Protein AF-A7RJ03-F1 (afdb_monomer)

Foldseek 3Di:
DVVVVPDDDDDDADAPVSDDQQQADAQLRHDDDPPDPDDDPVRSPVRGDQQNGKDALVRVVFCWDDDPPYIRRNIGRDDDQDDDPVSNVVSVVSCVVRCSPDPNDNDDDDDDDDADPVVRRD

Structure (mmCIF, N/CA/C/O backbone):
data_AF-A7RJ03-F1
#
_entry.id   AF-A7RJ03-F1
#
loop_
_atom_site.group_PDB
_atom_site.id
_atom_site.type_symbol
_atom_site.label_atom_id
_atom_site.label_alt_id
_atom_site.label_comp_id
_atom_site.label_asym_id
_atom_site.label_entity_id
_atom_site.label_seq_id
_atom_site.pdbx_PDB_ins_code
_atom_site.Cartn_x
_atom_site.Cartn_y
_atom_site.Cartn_z
_atom_site.occupancy
_atom_site.B_iso_or_equiv
_atom_site.auth_seq_id
_atom_site.auth_comp_id
_atom_site.auth_asym_id
_atom_site.auth_atom_id
_atom_site.pdbx_PDB_model_num
ATOM 1 N N . PRO A 1 1 ? 7.811 -2.565 -37.457 1.00 51.41 1 PRO A N 1
ATOM 2 C CA . PRO A 1 1 ? 6.326 -2.537 -37.480 1.00 51.41 1 PRO A CA 1
ATOM 3 C C . PRO A 1 1 ? 5.775 -1.326 -36.702 1.00 51.41 1 PRO A C 1
ATOM 5 O O . PRO A 1 1 ? 6.092 -1.156 -35.529 1.00 51.41 1 PRO A O 1
ATOM 8 N N . LEU A 1 2 ? 4.992 -0.469 -37.367 1.00 53.88 2 LEU A N 1
ATOM 9 C CA . LEU A 1 2 ? 4.486 0.809 -36.830 1.00 53.88 2 LEU A CA 1
ATOM 10 C C . LEU A 1 2 ? 3.530 0.653 -35.625 1.00 53.88 2 LEU A C 1
ATOM 12 O O . LEU A 1 2 ? 3.394 1.589 -34.848 1.00 53.88 2 LEU A O 1
ATOM 16 N N . LEU A 1 3 ? 2.954 -0.540 -35.421 1.00 55.88 3 LEU A N 1
ATOM 17 C CA . LEU A 1 3 ? 2.060 -0.875 -34.298 1.00 55.88 3 LEU A CA 1
ATOM 18 C C . LEU A 1 3 ? 2.737 -0.894 -32.914 1.00 55.88 3 LEU A C 1
ATOM 20 O O . LEU A 1 3 ? 2.082 -0.637 -31.912 1.00 55.88 3 LEU A O 1
ATOM 24 N N . SER A 1 4 ? 4.047 -1.157 -32.837 1.00 55.19 4 SER A N 1
ATOM 25 C CA . SER A 1 4 ? 4.769 -1.245 -31.553 1.00 55.19 4 SER A CA 1
ATOM 26 C C . SER A 1 4 ? 5.070 0.118 -30.913 1.00 55.19 4 SER A C 1
ATOM 28 O O . SER A 1 4 ? 5.469 0.158 -29.754 1.00 55.19 4 SER A O 1
ATOM 30 N N . ARG A 1 5 ? 4.944 1.227 -31.656 1.00 58.00 5 ARG A N 1
ATOM 31 C CA . ARG A 1 5 ? 5.244 2.585 -31.156 1.00 58.00 5 ARG A CA 1
ATOM 32 C C . ARG A 1 5 ? 3.995 3.353 -30.711 1.00 58.00 5 ARG A C 1
ATOM 34 O O . ARG A 1 5 ? 4.138 4.395 -30.085 1.00 58.00 5 ARG A O 1
ATOM 41 N N . THR A 1 6 ? 2.803 2.861 -31.049 1.00 67.25 6 THR A N 1
ATOM 42 C CA . THR A 1 6 ? 1.516 3.533 -30.800 1.00 67.25 6 THR A CA 1
ATOM 43 C C . THR A 1 6 ? 0.662 2.853 -29.738 1.00 67.25 6 THR A C 1
ATOM 45 O O . THR A 1 6 ? -0.170 3.524 -29.133 1.00 67.25 6 THR A O 1
ATOM 48 N N . LEU A 1 7 ? 0.857 1.556 -29.481 1.00 66.62 7 LEU A N 1
ATOM 49 C CA . LEU A 1 7 ? 0.139 0.857 -28.419 1.00 66.62 7 LEU A CA 1
ATOM 50 C C . LEU A 1 7 ? 0.942 0.914 -27.112 1.00 66.62 7 LEU A C 1
ATOM 52 O O . LEU A 1 7 ? 2.111 0.516 -27.107 1.00 66.62 7 LEU A O 1
ATOM 56 N N . PRO A 1 8 ? 0.350 1.382 -25.997 1.00 68.50 8 PRO A N 1
ATOM 57 C CA . PRO A 1 8 ? 0.952 1.164 -24.690 1.00 68.50 8 PRO A CA 1
ATOM 58 C C . PRO A 1 8 ? 1.169 -0.343 -24.492 1.00 68.50 8 PRO A C 1
ATOM 60 O O . PRO A 1 8 ? 0.322 -1.140 -24.890 1.00 68.50 8 PRO A O 1
ATOM 63 N N . GLY A 1 9 ? 2.313 -0.732 -23.917 1.00 74.06 9 GLY A N 1
ATOM 64 C CA . GLY A 1 9 ? 2.646 -2.143 -23.697 1.00 74.06 9 GLY A CA 1
ATOM 65 C C . GLY A 1 9 ? 1.503 -2.902 -23.014 1.00 74.06 9 GLY A C 1
ATOM 66 O O . GLY A 1 9 ? 0.879 -2.373 -22.093 1.00 74.06 9 GLY A O 1
ATOM 67 N N . CYS A 1 10 ? 1.214 -4.113 -23.494 1.00 83.06 10 CYS A N 1
ATOM 68 C CA . CYS A 1 10 ? 0.150 -4.953 -22.953 1.00 83.06 10 CYS A CA 1
ATOM 69 C C . CYS A 1 10 ? 0.506 -5.427 -21.541 1.00 83.06 10 CYS A C 1
ATOM 71 O O . CYS A 1 10 ? 1.636 -5.852 -21.295 1.00 83.06 10 CYS A O 1
ATOM 73 N N . LEU A 1 11 ? -0.468 -5.371 -20.635 1.00 87.81 11 LEU A N 1
ATOM 74 C CA . LEU A 1 11 ? -0.370 -5.984 -19.317 1.00 87.81 11 LEU A CA 1
ATOM 75 C C . LEU A 1 11 ? -1.036 -7.362 -19.386 1.00 87.81 11 LEU A C 1
ATOM 77 O O . LEU A 1 11 ? -2.149 -7.444 -19.908 1.00 87.81 11 LEU A O 1
ATOM 81 N N . PRO A 1 12 ? -0.361 -8.433 -18.940 1.00 88.62 12 PRO A N 1
ATOM 82 C CA . PRO A 1 12 ? -0.991 -9.739 -18.832 1.00 88.62 12 PRO A CA 1
ATOM 83 C C . PRO A 1 12 ? -2.001 -9.747 -17.680 1.00 88.62 12 PRO A C 1
ATOM 85 O O . PRO A 1 12 ? -1.925 -8.911 -16.776 1.00 88.62 12 PRO A O 1
ATOM 88 N N . ASP A 1 13 ? -2.890 -10.738 -17.687 1.00 90.31 13 ASP A N 1
ATOM 89 C CA . ASP A 1 13 ? -3.721 -11.036 -16.524 1.00 90.31 13 ASP A CA 1
ATOM 90 C C . ASP A 1 13 ? -2.844 -11.367 -15.308 1.00 90.31 13 ASP A C 1
ATOM 92 O O . ASP A 1 13 ? -1.704 -11.846 -15.424 1.00 90.31 13 ASP A O 1
ATOM 96 N N . TYR A 1 14 ? -3.375 -11.094 -14.118 1.00 92.94 14 TYR A N 1
ATOM 97 C CA . TYR A 1 14 ? -2.668 -11.395 -12.884 1.00 92.94 14 TYR A CA 1
ATOM 98 C C . TYR A 1 14 ? -2.484 -12.905 -12.713 1.00 92.94 14 TYR A C 1
ATOM 100 O O . TYR A 1 14 ? -3.402 -13.701 -12.899 1.00 92.94 14 TYR A O 1
ATOM 108 N N . SER A 1 15 ? -1.287 -13.285 -12.281 1.00 93.06 15 SER A N 1
ATOM 109 C CA . SER A 1 15 ? -0.986 -14.606 -11.750 1.00 93.06 15 SER A CA 1
ATOM 110 C C . SER A 1 15 ? 0.031 -14.453 -10.626 1.00 93.06 15 SER A C 1
ATOM 112 O O . SER A 1 15 ? 0.853 -13.536 -10.655 1.00 93.06 15 SER A O 1
ATOM 114 N N . ILE A 1 16 ? 0.053 -15.389 -9.679 1.00 92.81 16 ILE A N 1
ATOM 115 C CA . ILE A 1 16 ? 1.044 -15.393 -8.587 1.00 92.81 16 ILE A CA 1
ATOM 116 C C . ILE A 1 16 ? 2.484 -15.393 -9.135 1.00 92.81 16 ILE A C 1
ATOM 118 O O . ILE A 1 16 ? 3.385 -14.818 -8.529 1.00 92.81 16 ILE A O 1
ATOM 122 N N . SER A 1 17 ? 2.709 -15.996 -10.307 1.00 92.25 17 SER A N 1
ATOM 123 C CA . SER A 1 17 ? 4.010 -15.999 -10.985 1.00 92.25 17 SER A CA 1
ATOM 124 C C . SER A 1 17 ? 4.379 -14.685 -11.682 1.00 92.25 17 SER A C 1
ATOM 126 O O . SER A 1 17 ? 5.565 -14.440 -11.888 1.00 92.25 17 SER A O 1
ATOM 128 N N . SER A 1 18 ? 3.398 -13.865 -12.076 1.00 91.75 18 SER A N 1
ATOM 129 C CA . SER A 1 18 ? 3.606 -12.585 -12.780 1.00 91.75 18 SER A CA 1
ATOM 130 C C . SER A 1 18 ? 3.442 -11.357 -11.87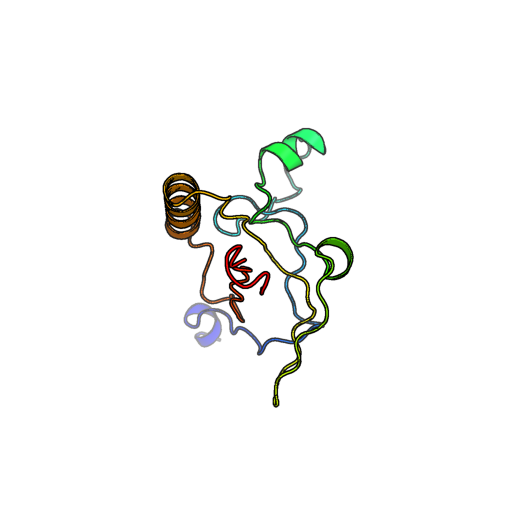9 1.00 91.75 18 SER A C 1
ATOM 132 O O . SER A 1 18 ? 3.570 -10.229 -12.351 1.00 91.75 18 SER A O 1
ATOM 134 N N . GLU A 1 19 ? 3.171 -11.569 -10.592 1.00 94.50 19 GLU A N 1
ATOM 135 C CA . GLU A 1 19 ? 3.046 -10.539 -9.567 1.00 94.50 19 GLU A CA 1
ATOM 136 C C . GLU A 1 19 ? 4.332 -9.709 -9.414 1.00 94.50 19 GLU A C 1
ATOM 138 O O . GLU A 1 19 ? 5.439 -10.247 -9.326 1.00 94.50 19 GLU A O 1
ATOM 143 N N . ASP A 1 20 ? 4.190 -8.382 -9.339 1.00 94.81 20 ASP A N 1
ATOM 144 C CA . ASP A 1 20 ? 5.313 -7.494 -9.045 1.00 94.81 20 ASP A CA 1
ATOM 145 C C . ASP A 1 20 ? 5.716 -7.620 -7.571 1.00 94.81 20 ASP A C 1
ATOM 147 O O . ASP A 1 20 ? 4.953 -7.280 -6.667 1.00 94.81 20 ASP A O 1
ATOM 151 N N . ARG A 1 21 ? 6.945 -8.090 -7.340 1.00 95.75 21 ARG A N 1
ATOM 152 C CA . ARG A 1 21 ? 7.541 -8.266 -6.008 1.00 95.75 21 ARG A CA 1
ATOM 153 C C . ARG A 1 21 ? 8.716 -7.327 -5.757 1.00 95.75 21 ARG A C 1
ATOM 155 O O . ARG A 1 21 ? 9.629 -7.657 -4.996 1.00 95.75 21 ARG A O 1
ATOM 162 N N . SER A 1 22 ? 8.721 -6.170 -6.418 1.00 92.94 22 SER A N 1
ATOM 163 C CA . SER A 1 22 ? 9.782 -5.172 -6.289 1.00 92.94 22 SER A CA 1
ATOM 164 C C . SER A 1 22 ? 9.989 -4.780 -4.817 1.00 92.94 22 SER A C 1
ATOM 166 O O . SER A 1 22 ? 9.071 -4.271 -4.167 1.00 92.94 22 SER A O 1
ATOM 168 N N . PRO A 1 23 ? 11.195 -4.996 -4.257 1.00 91.38 23 PRO A N 1
ATOM 169 C CA . PRO A 1 23 ? 11.433 -4.779 -2.831 1.00 91.38 23 PRO A CA 1
ATOM 170 C C . PRO A 1 23 ? 11.467 -3.291 -2.465 1.00 91.38 23 PRO A C 1
ATOM 172 O O . PRO A 1 23 ? 11.146 -2.929 -1.335 1.00 91.38 23 PRO A O 1
ATOM 175 N N . TYR A 1 24 ? 11.860 -2.435 -3.411 1.00 90.44 24 TYR A N 1
ATOM 176 C CA . TYR A 1 24 ? 12.009 -0.998 -3.215 1.00 90.44 24 TYR A CA 1
ATOM 177 C C . TYR A 1 24 ? 11.592 -0.240 -4.472 1.00 90.44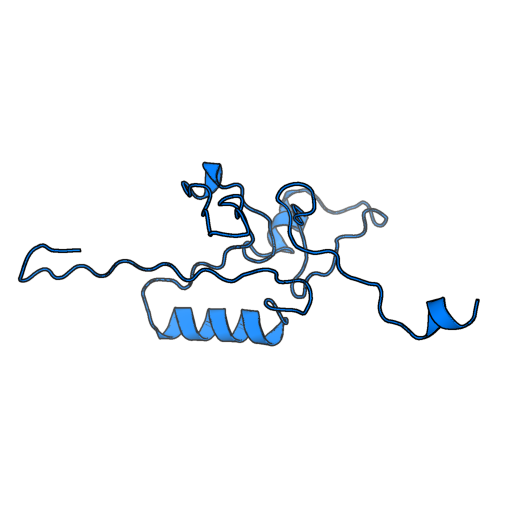 24 TYR A C 1
ATOM 179 O O . TYR A 1 24 ? 12.190 -0.420 -5.533 1.00 90.44 24 TYR A O 1
ATOM 187 N N . SER A 1 25 ? 10.607 0.640 -4.322 1.00 93.94 25 SER A N 1
ATOM 188 C CA . SER A 1 25 ? 10.253 1.664 -5.304 1.00 93.94 25 SER A CA 1
ATOM 189 C C . SER A 1 25 ? 10.089 3.008 -4.602 1.00 93.94 25 SER A C 1
ATOM 191 O O . SER A 1 25 ? 9.688 3.075 -3.437 1.00 93.94 25 SER A O 1
ATOM 193 N N . LEU A 1 26 ? 10.435 4.096 -5.283 1.00 94.44 26 LEU A N 1
ATOM 194 C CA . LEU A 1 26 ? 10.088 5.436 -4.811 1.00 94.44 26 LEU A CA 1
ATOM 195 C C . LEU A 1 26 ? 8.579 5.675 -5.019 1.00 94.44 26 LEU A C 1
ATOM 197 O O . LEU A 1 26 ? 7.954 4.962 -5.817 1.00 94.44 26 LEU A O 1
ATOM 201 N N . PRO A 1 27 ? 7.989 6.681 -4.345 1.00 96.19 27 PRO A N 1
ATOM 202 C CA . PRO A 1 27 ? 6.598 7.053 -4.564 1.00 96.19 27 PRO A CA 1
ATOM 203 C C . PRO A 1 27 ? 6.261 7.237 -6.048 1.00 96.19 27 PRO A C 1
ATOM 205 O O . PRO A 1 27 ? 7.013 7.862 -6.794 1.00 96.19 27 PRO A O 1
ATOM 208 N N . GLY A 1 28 ? 5.138 6.657 -6.475 1.00 96.12 28 GLY A N 1
ATOM 209 C CA . GLY A 1 28 ? 4.729 6.616 -7.883 1.00 96.12 28 GLY A CA 1
ATOM 210 C C . GLY A 1 28 ? 5.315 5.467 -8.700 1.00 96.12 28 GLY A C 1
ATOM 211 O O . GLY A 1 28 ? 5.433 5.594 -9.916 1.00 96.12 28 GLY A O 1
ATOM 212 N N . TRP A 1 29 ? 5.686 4.357 -8.051 1.00 95.56 29 TRP A N 1
ATOM 213 C CA . TRP A 1 29 ? 6.197 3.148 -8.718 1.00 95.56 29 TRP A CA 1
ATOM 214 C C . TRP A 1 29 ? 7.474 3.399 -9.532 1.00 95.56 29 TRP A C 1
ATOM 216 O O . TRP A 1 29 ? 7.723 2.749 -10.549 1.00 95.56 29 TRP A O 1
ATOM 226 N N . ILE A 1 30 ? 8.288 4.366 -9.095 1.00 93.12 30 ILE A N 1
ATOM 227 C CA . ILE A 1 30 ? 9.530 4.721 -9.781 1.00 93.12 30 ILE A CA 1
ATOM 228 C C . ILE A 1 30 ? 10.617 3.735 -9.323 1.00 93.12 30 ILE A C 1
ATOM 230 O O . ILE A 1 30 ? 10.951 3.708 -8.130 1.00 93.12 30 ILE A O 1
ATOM 234 N N . PRO A 1 31 ? 11.182 2.923 -10.237 1.00 89.19 31 PRO A N 1
ATOM 235 C CA . PRO A 1 31 ? 12.188 1.937 -9.880 1.00 89.19 31 PRO A CA 1
ATOM 236 C C . PRO A 1 31 ? 13.501 2.620 -9.497 1.00 89.19 31 PRO A C 1
ATOM 238 O O . PRO A 1 31 ? 13.915 3.605 -10.115 1.00 89.19 31 PRO A O 1
ATOM 241 N N . ILE A 1 32 ? 14.206 2.056 -8.518 1.00 83.75 32 ILE A N 1
ATOM 242 C CA . ILE A 1 32 ? 15.585 2.460 -8.239 1.00 83.75 32 ILE A CA 1
ATOM 243 C C . ILE A 1 32 ? 16.488 1.873 -9.329 1.00 83.75 32 ILE A C 1
ATOM 245 O O . ILE A 1 32 ? 16.675 0.660 -9.417 1.00 83.75 32 ILE A O 1
ATOM 249 N N . LEU A 1 33 ? 17.063 2.734 -10.170 1.00 72.62 33 LEU A N 1
ATOM 250 C CA . LEU A 1 33 ? 18.065 2.333 -11.155 1.00 72.62 33 LEU A CA 1
ATOM 251 C C . LEU A 1 33 ? 19.417 2.156 -10.452 1.00 72.62 33 LEU A C 1
ATOM 253 O O . LEU A 1 33 ? 20.024 3.122 -9.998 1.00 72.62 33 LEU A O 1
ATOM 257 N N . ASN A 1 34 ? 19.921 0.921 -10.413 1.00 62.69 34 ASN A N 1
ATOM 258 C CA . ASN A 1 34 ? 21.198 0.544 -9.784 1.00 62.69 34 ASN A CA 1
ATOM 259 C C . ASN A 1 34 ? 22.457 1.222 -10.383 1.00 62.69 34 ASN A C 1
ATOM 261 O O . ASN A 1 34 ? 23.562 0.980 -9.907 1.00 62.69 34 ASN A O 1
ATOM 265 N N . ASN A 1 35 ? 22.329 2.077 -11.403 1.00 52.53 35 ASN A N 1
ATOM 266 C CA . ASN A 1 35 ? 23.457 2.671 -12.130 1.00 52.53 35 ASN A CA 1
ATOM 267 C C . ASN A 1 35 ? 24.058 3.940 -11.488 1.00 52.53 35 ASN A C 1
ATOM 269 O O . ASN A 1 35 ? 24.907 4.591 -12.091 1.00 52.53 35 ASN A O 1
ATOM 273 N N . SER A 1 36 ? 23.658 4.302 -10.269 1.00 53.34 36 SER A N 1
ATOM 274 C CA . SER A 1 36 ? 24.319 5.343 -9.465 1.00 53.34 36 SER A CA 1
ATOM 275 C C . SER A 1 36 ? 24.596 4.806 -8.064 1.00 53.34 36 SER A C 1
ATOM 277 O O . SER A 1 36 ? 24.010 5.219 -7.068 1.00 53.34 36 SER A O 1
ATOM 279 N N . SER A 1 37 ? 25.469 3.804 -8.012 1.00 62.88 37 SER A N 1
ATOM 280 C CA . SER A 1 37 ? 26.061 3.258 -6.795 1.00 62.88 37 SER A CA 1
ATOM 281 C C . SER A 1 37 ? 26.633 4.376 -5.918 1.00 62.88 37 SER A C 1
ATOM 283 O O . SER A 1 37 ? 27.644 4.961 -6.293 1.00 62.88 37 SER A O 1
ATOM 285 N N . ASN A 1 38 ? 25.964 4.661 -4.796 1.00 64.25 38 ASN A N 1
ATOM 286 C CA . ASN A 1 38 ? 26.494 5.305 -3.580 1.00 64.25 38 ASN A CA 1
ATOM 287 C C . ASN A 1 38 ? 25.494 5.291 -2.402 1.00 64.25 38 ASN A C 1
ATOM 289 O O . ASN A 1 38 ? 25.849 5.741 -1.320 1.00 64.25 38 ASN A O 1
ATOM 293 N N . HIS A 1 39 ? 24.271 4.771 -2.572 1.00 67.88 39 HIS A N 1
ATOM 294 C CA . HIS A 1 39 ? 23.311 4.678 -1.473 1.00 67.88 39 HIS A CA 1
ATOM 295 C C . HIS A 1 39 ? 23.465 3.374 -0.683 1.00 67.88 39 HIS A C 1
ATOM 297 O O . HIS A 1 39 ? 23.399 2.266 -1.220 1.00 67.88 39 HIS A O 1
ATOM 303 N N . THR A 1 40 ? 23.644 3.515 0.622 1.00 79.75 40 THR A N 1
ATOM 304 C CA . THR A 1 40 ? 23.547 2.456 1.622 1.00 79.75 40 THR A CA 1
ATOM 305 C C . THR A 1 40 ? 22.133 1.869 1.672 1.00 79.75 40 THR A C 1
ATOM 307 O O . THR A 1 40 ? 21.143 2.497 1.287 1.00 79.75 40 THR A O 1
ATOM 310 N N . LYS A 1 41 ? 22.005 0.649 2.212 1.00 79.62 41 LYS A N 1
ATOM 311 C CA . LYS A 1 41 ? 20.692 0.019 2.441 1.00 79.62 41 LYS A CA 1
ATOM 312 C C . LYS A 1 41 ? 19.783 0.890 3.318 1.00 79.62 41 LYS A C 1
ATOM 314 O O . LYS A 1 41 ? 18.568 0.877 3.130 1.00 79.62 41 LYS A O 1
ATOM 319 N N . GLN A 1 42 ? 20.359 1.642 4.260 1.00 82.00 42 GLN A N 1
ATOM 320 C CA . GLN A 1 42 ? 19.615 2.57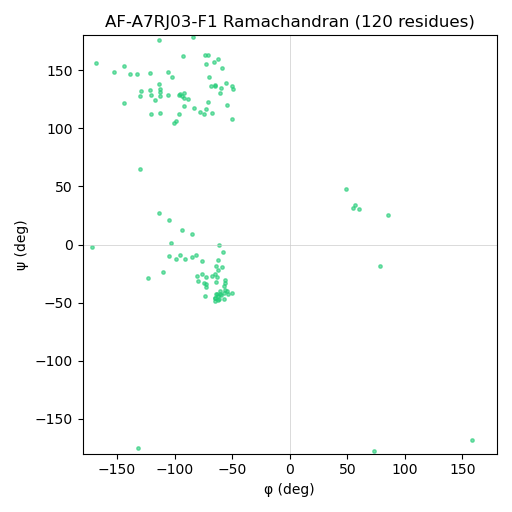8 5.101 1.00 82.00 42 GLN A CA 1
ATOM 321 C C . GLN A 1 42 ? 19.014 3.723 4.283 1.00 82.00 42 GLN A C 1
ATOM 323 O O . GLN A 1 42 ? 17.833 4.016 4.438 1.00 82.00 42 GLN A O 1
ATOM 328 N N . GLU A 1 43 ? 19.786 4.329 3.382 1.00 84.25 43 GLU A N 1
ATOM 329 C CA . GLU A 1 43 ? 19.303 5.429 2.539 1.00 84.25 43 GLU A CA 1
ATOM 330 C C . GLU A 1 43 ? 18.190 4.971 1.597 1.00 84.25 43 GLU A C 1
ATOM 332 O O . GLU A 1 43 ? 17.154 5.625 1.517 1.00 84.25 43 GLU A O 1
ATOM 337 N N . ILE A 1 44 ? 18.338 3.796 0.977 1.00 84.25 44 ILE A N 1
ATOM 338 C CA . ILE A 1 44 ? 17.281 3.193 0.148 1.00 84.25 44 ILE A CA 1
ATOM 339 C C . ILE A 1 44 ? 16.008 2.962 0.975 1.00 84.25 44 ILE A C 1
ATOM 341 O O . ILE A 1 44 ? 14.903 3.290 0.539 1.00 84.25 44 ILE A O 1
ATOM 345 N N . SER A 1 45 ? 16.150 2.452 2.202 1.00 84.94 45 SER A N 1
ATOM 346 C CA . SER A 1 45 ? 15.019 2.301 3.119 1.00 84.94 45 SER A CA 1
ATOM 347 C C . SER A 1 45 ? 14.413 3.651 3.524 1.00 84.94 45 SER A C 1
ATOM 349 O O . SER A 1 45 ? 13.214 3.737 3.734 1.00 84.94 45 SER A O 1
ATOM 351 N N . HIS A 1 46 ? 15.174 4.734 3.635 1.00 87.00 46 HIS A N 1
ATOM 352 C CA . HIS A 1 46 ? 14.585 6.041 3.943 1.00 87.00 46 HIS A CA 1
ATOM 353 C C . HIS A 1 46 ? 13.854 6.655 2.743 1.00 87.00 46 HIS A C 1
ATOM 355 O O . HIS A 1 46 ? 12.839 7.323 2.923 1.00 87.00 46 HIS A O 1
ATOM 361 N N . MET A 1 47 ? 14.337 6.409 1.526 1.00 89.75 47 MET A N 1
ATOM 362 C CA . MET A 1 47 ? 13.778 6.989 0.303 1.00 89.75 47 MET A CA 1
ATOM 363 C C . MET A 1 47 ? 12.521 6.277 -0.203 1.00 89.75 47 MET A C 1
ATOM 365 O O . MET A 1 47 ? 11.665 6.923 -0.800 1.00 89.75 47 MET A O 1
ATOM 369 N N . CYS A 1 48 ? 12.398 4.965 0.011 1.00 92.12 48 CYS A N 1
ATOM 370 C CA . CYS A 1 48 ? 11.249 4.176 -0.438 1.00 92.12 48 CYS A CA 1
ATOM 371 C C . CYS A 1 48 ? 10.287 3.939 0.725 1.00 92.12 48 CYS A C 1
ATOM 373 O O . CYS A 1 48 ? 10.587 3.092 1.557 1.00 92.12 48 CYS A O 1
ATOM 375 N N . PRO A 1 49 ? 9.132 4.603 0.847 1.00 94.31 49 PRO A N 1
ATOM 376 C CA . PRO A 1 49 ? 8.218 4.360 1.964 1.00 94.31 49 PRO A CA 1
ATOM 377 C C . PRO A 1 49 ? 7.617 2.945 1.917 1.00 94.31 49 PRO A C 1
ATOM 379 O O . PRO A 1 49 ? 7.554 2.333 0.853 1.00 94.31 49 PRO A O 1
ATOM 382 N N . ILE A 1 50 ? 7.159 2.426 3.062 1.00 94.69 50 ILE A N 1
ATOM 383 C CA . ILE A 1 50 ? 6.606 1.060 3.189 1.00 94.69 50 ILE A CA 1
ATOM 384 C C . ILE A 1 50 ? 5.523 0.736 2.135 1.00 94.69 50 ILE A C 1
ATOM 386 O O . ILE A 1 50 ? 5.617 -0.346 1.558 1.00 94.69 50 ILE A O 1
ATOM 390 N N . PRO A 1 51 ? 4.579 1.642 1.789 1.00 97.06 51 PRO A N 1
ATOM 391 C CA . PRO A 1 51 ? 3.569 1.364 0.763 1.00 97.06 51 PRO A CA 1
ATOM 392 C C . PRO A 1 51 ? 4.114 1.031 -0.629 1.00 97.06 51 PRO A C 1
ATOM 394 O O . PRO A 1 51 ? 3.396 0.443 -1.423 1.00 97.06 51 PRO A O 1
ATOM 397 N N . TRP A 1 52 ? 5.365 1.371 -0.949 1.00 97.00 52 TRP A N 1
ATOM 398 C CA . TRP A 1 52 ? 6.007 1.053 -2.235 1.00 97.00 52 TRP A CA 1
ATOM 399 C C . TRP A 1 52 ? 7.030 -0.085 -2.124 1.00 97.00 52 TRP A C 1
ATOM 401 O O . TRP A 1 52 ? 7.930 -0.216 -2.957 1.00 97.00 52 TRP A O 1
ATOM 411 N N . ARG A 1 53 ? 6.915 -0.908 -1.077 1.00 95.69 53 ARG A N 1
ATOM 412 C CA . ARG A 1 53 ? 7.729 -2.108 -0.872 1.00 95.69 53 ARG A CA 1
ATOM 413 C C . ARG A 1 53 ? 6.834 -3.329 -0.803 1.00 95.69 53 ARG A C 1
ATOM 415 O O . ARG A 1 53 ? 5.898 -3.359 -0.005 1.00 95.69 53 ARG A O 1
ATOM 422 N N . TYR A 1 54 ? 7.155 -4.341 -1.596 1.00 96.62 54 TYR A N 1
ATOM 423 C CA . TYR A 1 54 ? 6.417 -5.591 -1.553 1.00 96.62 54 TYR A CA 1
ATOM 424 C C . TYR A 1 54 ? 6.587 -6.285 -0.193 1.00 96.62 54 TYR A C 1
ATOM 426 O O . TYR A 1 54 ? 7.694 -6.362 0.353 1.00 96.62 54 TYR A O 1
ATOM 434 N N . GLN A 1 55 ? 5.492 -6.808 0.350 1.00 96.75 55 GLN A N 1
ATOM 435 C CA . GLN A 1 55 ? 5.463 -7.609 1.569 1.00 96.75 55 GLN A CA 1
ATOM 436 C C . GLN A 1 55 ? 4.860 -8.979 1.259 1.00 96.75 55 GLN A C 1
ATOM 438 O O . GLN A 1 55 ? 3.837 -9.081 0.589 1.00 96.75 55 GLN A O 1
ATOM 443 N N . THR A 1 56 ? 5.513 -10.044 1.723 1.00 96.31 56 THR A N 1
ATOM 444 C CA . THR A 1 56 ? 5.017 -11.415 1.554 1.00 96.31 56 THR A CA 1
ATOM 445 C C . THR A 1 56 ? 3.826 -11.680 2.471 1.00 96.31 56 THR A C 1
ATOM 447 O O . THR A 1 56 ? 3.734 -11.071 3.538 1.00 96.31 56 THR A O 1
ATOM 450 N N . GLY A 1 57 ? 2.969 -12.637 2.093 1.00 95.44 57 GLY A N 1
ATOM 451 C CA . GLY A 1 57 ? 1.862 -13.085 2.943 1.00 95.44 57 GLY A CA 1
ATOM 452 C C . GLY A 1 57 ? 2.334 -13.511 4.336 1.00 95.44 57 GLY A C 1
ATOM 453 O O . GLY A 1 57 ? 1.806 -13.038 5.333 1.00 95.44 57 GLY A O 1
ATOM 454 N N . ASP A 1 58 ? 3.450 -14.247 4.425 1.00 95.69 58 ASP A N 1
ATOM 455 C CA . ASP A 1 58 ? 4.059 -14.631 5.711 1.00 95.69 58 ASP A CA 1
ATOM 456 C C . ASP A 1 58 ? 4.392 -13.431 6.611 1.00 95.69 58 ASP A C 1
ATOM 458 O O . ASP A 1 58 ? 4.215 -13.485 7.827 1.00 95.69 58 ASP A O 1
ATOM 462 N N . LYS A 1 59 ? 4.887 -12.332 6.022 1.00 95.62 59 LYS A N 1
ATOM 463 C CA . LYS A 1 59 ? 5.236 -11.115 6.767 1.00 95.62 59 LYS A CA 1
ATOM 464 C C . LYS A 1 59 ? 3.986 -10.368 7.227 1.00 95.62 59 LYS A C 1
ATOM 466 O O . LYS A 1 59 ? 3.998 -9.778 8.304 1.00 95.62 59 LYS A O 1
ATOM 471 N N . LEU A 1 60 ? 2.948 -10.370 6.397 1.00 95.19 60 LEU A N 1
ATOM 472 C CA . LEU A 1 60 ? 1.655 -9.754 6.684 1.00 95.19 60 LEU A CA 1
ATOM 473 C C . LEU A 1 60 ? 0.756 -10.644 7.554 1.00 95.19 60 LEU A C 1
ATOM 475 O O . LEU A 1 60 ? -0.270 -10.172 8.026 1.00 95.19 60 LEU A O 1
ATOM 479 N N . GLN A 1 61 ? 1.146 -11.903 7.781 1.00 94.69 61 GLN A N 1
ATOM 480 C CA . GLN A 1 61 ? 0.313 -12.938 8.398 1.00 94.69 61 GLN A CA 1
ATOM 481 C C . GLN A 1 61 ? -1.025 -13.137 7.667 1.00 94.69 61 GLN A C 1
ATOM 483 O O . GLN A 1 61 ? -2.032 -13.495 8.275 1.00 94.69 61 GLN A O 1
ATOM 488 N N . SER A 1 62 ? -1.025 -12.919 6.354 1.00 93.19 62 SER A N 1
ATOM 489 C CA . SER A 1 62 ? -2.177 -13.070 5.474 1.00 93.19 62 SER A CA 1
ATOM 490 C C . SER A 1 62 ? -2.086 -14.377 4.690 1.00 93.19 62 SER A C 1
ATOM 492 O O . SER A 1 62 ? -1.010 -14.830 4.290 1.00 93.19 62 SER A O 1
ATOM 494 N N . MET A 1 63 ? -3.244 -14.996 4.474 1.00 92.81 63 MET A N 1
ATOM 495 C CA . MET A 1 63 ? -3.373 -16.197 3.655 1.00 92.81 63 MET A CA 1
ATOM 496 C C . MET A 1 63 ? -3.715 -15.830 2.212 1.00 92.81 63 MET A C 1
ATOM 498 O O . MET A 1 63 ? -4.168 -14.725 1.916 1.00 92.81 63 MET A O 1
ATOM 502 N N . GLU A 1 64 ? -3.504 -16.786 1.316 1.00 93.62 64 GLU A N 1
ATOM 503 C CA . GLU A 1 64 ? -3.915 -16.676 -0.077 1.00 93.62 64 GLU A CA 1
ATOM 504 C C . GLU A 1 64 ? -5.441 -16.497 -0.175 1.00 93.62 64 GLU A C 1
ATOM 506 O O . GLU A 1 64 ? -6.208 -17.236 0.453 1.00 93.62 64 GLU A O 1
ATOM 511 N N . LEU A 1 65 ? -5.884 -15.498 -0.943 1.00 91.75 65 LEU A N 1
ATOM 512 C CA . LEU A 1 65 ? -7.301 -15.213 -1.153 1.00 91.75 65 LEU A CA 1
ATOM 513 C C . LEU A 1 65 ? -7.761 -15.861 -2.457 1.00 91.75 65 LEU A C 1
ATOM 515 O O . LEU A 1 65 ? -7.390 -15.424 -3.548 1.00 91.75 65 LEU A O 1
ATOM 519 N N . PHE A 1 66 ? -8.617 -16.871 -2.330 1.00 91.44 66 PHE A N 1
ATOM 520 C CA . PHE A 1 66 ? -9.168 -17.611 -3.458 1.00 91.44 66 PHE A CA 1
ATOM 521 C C . PHE A 1 66 ? -10.495 -17.008 -3.924 1.00 91.44 66 PHE A C 1
ATOM 523 O O . PHE A 1 66 ? -11.425 -16.820 -3.139 1.00 91.44 66 PHE A O 1
ATOM 530 N N . THR A 1 67 ? -10.605 -16.767 -5.225 1.00 87.06 67 THR A N 1
ATOM 531 C CA . THR A 1 67 ? -11.870 -16.488 -5.915 1.00 87.06 67 THR A CA 1
ATOM 532 C C . THR A 1 67 ? -12.183 -17.632 -6.882 1.00 87.06 67 THR A C 1
ATOM 534 O O . THR A 1 67 ? -11.386 -18.556 -7.037 1.00 87.06 67 THR A O 1
ATOM 537 N N . SER A 1 68 ? -13.338 -17.599 -7.549 1.00 89.69 68 SER A N 1
ATOM 538 C CA . SER A 1 68 ? -13.702 -18.628 -8.534 1.00 89.69 68 SER A CA 1
ATOM 539 C C . SER A 1 68 ? -12.760 -18.695 -9.742 1.00 89.69 68 SER A C 1
ATOM 541 O O . SER A 1 68 ? -12.721 -19.722 -10.412 1.00 89.69 68 SER A O 1
ATOM 543 N N . GLU A 1 69 ? -12.028 -17.617 -10.032 1.00 86.69 69 GLU A N 1
ATOM 544 C CA . GLU A 1 69 ? -11.230 -17.475 -11.258 1.00 86.69 69 GLU A CA 1
ATOM 545 C C . GLU A 1 69 ? -9.744 -17.208 -10.985 1.00 86.69 69 GLU A C 1
ATOM 547 O O . GLU A 1 69 ? -8.891 -17.578 -11.788 1.00 86.69 69 GLU A O 1
ATOM 552 N N . ILE A 1 70 ? -9.421 -16.563 -9.860 1.00 89.88 70 ILE A N 1
ATOM 553 C CA . ILE A 1 70 ? -8.080 -16.056 -9.551 1.00 89.88 70 ILE A CA 1
ATOM 554 C C . ILE A 1 70 ? -7.745 -16.326 -8.087 1.00 89.88 70 ILE A C 1
ATOM 556 O O . ILE A 1 70 ? -8.610 -16.253 -7.212 1.00 89.88 70 ILE A O 1
ATOM 560 N N . SER A 1 71 ? -6.468 -16.580 -7.824 1.00 93.00 71 SER A N 1
ATOM 561 C CA . SER A 1 71 ? -5.933 -16.667 -6.475 1.00 93.00 71 SER A CA 1
ATOM 562 C C . SER A 1 71 ? -4.896 -15.580 -6.229 1.00 93.00 71 SER A C 1
ATOM 564 O O . SER A 1 71 ? -3.937 -15.475 -6.996 1.00 93.00 71 SER A O 1
ATOM 566 N N . TYR A 1 72 ? -5.088 -14.768 -5.191 1.00 93.56 72 TYR A N 1
ATOM 567 C CA . TYR A 1 72 ? -4.160 -13.707 -4.794 1.00 93.56 72 TYR A CA 1
ATOM 568 C C . TYR A 1 72 ? -3.224 -14.216 -3.707 1.00 93.56 72 TYR A C 1
ATOM 570 O O . TYR A 1 72 ? -3.695 -14.710 -2.689 1.00 93.56 72 TYR A O 1
ATOM 578 N N . SER A 1 73 ? -1.914 -14.024 -3.886 1.00 94.19 73 SER A N 1
ATOM 579 C CA . SER A 1 73 ? -0.836 -14.639 -3.085 1.00 94.19 73 SER A CA 1
ATOM 580 C C . SER A 1 73 ? -0.858 -14.368 -1.567 1.00 94.19 73 SER A C 1
ATOM 582 O O . SER A 1 73 ? -0.017 -14.892 -0.838 1.00 94.19 73 SER A O 1
ATOM 584 N N . GLY A 1 74 ? -1.754 -13.501 -1.089 1.00 93.94 74 GLY A N 1
ATOM 585 C CA . GLY A 1 74 ? -1.785 -12.962 0.271 1.00 93.94 74 GLY A CA 1
ATOM 586 C C . GLY A 1 74 ? -0.766 -11.839 0.494 1.00 93.94 74 GLY A C 1
ATOM 587 O O . GLY A 1 74 ? -0.912 -11.053 1.425 1.00 93.94 74 GLY A O 1
ATOM 588 N N . GLY A 1 75 ? 0.254 -11.719 -0.358 1.00 95.62 75 GLY A N 1
ATOM 589 C CA . GLY A 1 75 ? 1.210 -10.618 -0.323 1.00 95.62 75 GLY A CA 1
ATOM 590 C C . GLY A 1 75 ? 0.721 -9.373 -1.058 1.00 95.62 75 GLY A C 1
ATOM 591 O O . GLY A 1 75 ? -0.352 -9.340 -1.658 1.00 95.62 75 GLY A O 1
ATOM 592 N N . GLY A 1 76 ? 1.544 -8.330 -1.028 1.00 96.56 76 GLY A N 1
ATOM 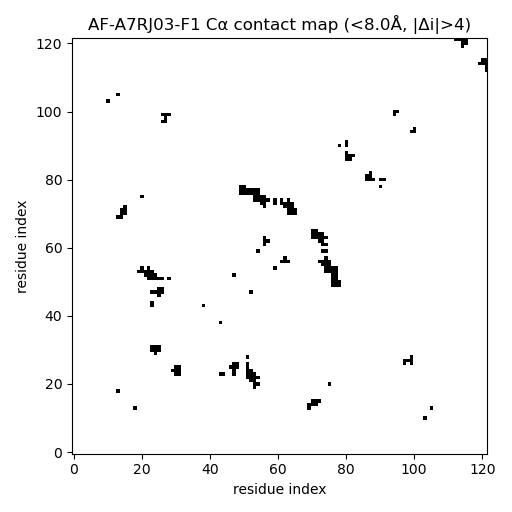593 C CA . GL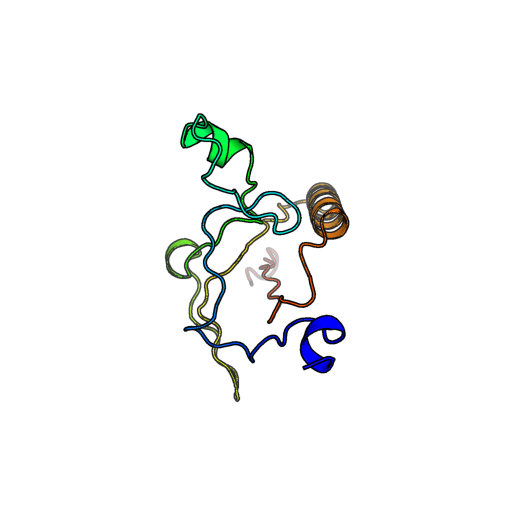Y A 1 76 ? 1.287 -7.122 -1.794 1.00 96.56 76 GLY A CA 1
ATOM 594 C C . GLY A 1 76 ? 2.003 -5.894 -1.263 1.00 96.56 76 GLY A C 1
ATOM 595 O O . GLY A 1 76 ? 2.889 -5.950 -0.406 1.00 96.56 76 GLY A O 1
ATOM 596 N N . PHE A 1 77 ? 1.588 -4.756 -1.796 1.00 97.62 77 PHE A N 1
ATOM 597 C CA . PHE A 1 77 ? 1.980 -3.438 -1.329 1.00 97.62 77 PHE A CA 1
ATOM 598 C C . PHE A 1 77 ? 0.920 -2.961 -0.336 1.00 97.62 77 PHE A C 1
ATOM 600 O O . PHE A 1 77 ? -0.266 -2.985 -0.653 1.00 97.62 77 PHE A O 1
ATOM 607 N N . VAL A 1 78 ? 1.326 -2.545 0.866 1.00 97.19 78 VAL A N 1
ATOM 608 C CA . VAL A 1 78 ? 0.382 -2.270 1.964 1.00 97.19 78 VAL A CA 1
ATOM 609 C C . VAL A 1 78 ? 0.634 -0.897 2.565 1.00 97.19 78 VAL A C 1
ATOM 611 O O . VAL A 1 78 ? 1.767 -0.560 2.916 1.00 97.19 78 VAL A O 1
ATOM 614 N N . ALA A 1 79 ? -0.439 -0.127 2.726 1.00 97.31 79 ALA A N 1
ATOM 615 C CA . ALA A 1 79 ? -0.443 1.124 3.466 1.00 97.31 79 ALA A CA 1
ATOM 616 C C . ALA A 1 79 ? -1.299 0.984 4.729 1.00 97.31 79 ALA A C 1
ATOM 618 O O . ALA A 1 79 ? -2.515 0.844 4.644 1.00 97.31 79 ALA A O 1
ATOM 619 N N . ASP A 1 80 ? -0.656 1.050 5.893 1.00 95.94 80 ASP A N 1
ATOM 620 C CA . ASP A 1 80 ? -1.348 1.155 7.177 1.00 95.94 80 ASP A CA 1
ATOM 621 C C . ASP A 1 80 ? -1.965 2.556 7.300 1.00 95.94 80 ASP A C 1
ATOM 623 O O . ASP A 1 80 ? -1.262 3.559 7.169 1.00 95.94 80 ASP A O 1
ATOM 627 N N . LEU A 1 81 ? -3.282 2.626 7.504 1.00 95.81 81 LEU A N 1
ATOM 628 C CA . LEU A 1 81 ? -4.030 3.882 7.590 1.00 95.81 81 LEU A CA 1
ATOM 629 C C . LEU A 1 81 ? -4.022 4.493 9.001 1.00 95.81 81 LEU A C 1
ATOM 631 O O . LEU A 1 81 ? -4.405 5.654 9.166 1.00 95.81 81 LEU A O 1
ATOM 635 N N . GLY A 1 82 ? -3.554 3.752 10.005 1.00 93.56 82 GLY A N 1
ATOM 636 C CA . GLY A 1 82 ? -3.609 4.142 11.407 1.00 93.56 82 GLY A CA 1
ATOM 6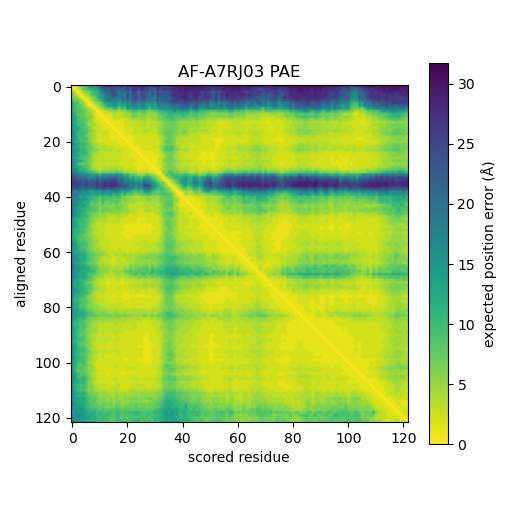37 C C . GLY A 1 82 ? -5.017 4.067 12.010 1.00 93.56 82 GLY A C 1
ATOM 638 O O . GLY A 1 82 ? -5.987 3.666 11.372 1.00 93.56 82 GLY A O 1
ATOM 639 N N . TYR A 1 83 ? -5.118 4.470 13.277 1.00 91.44 83 TYR A N 1
ATOM 640 C CA . TYR A 1 83 ? -6.327 4.298 14.096 1.00 91.44 83 TYR A CA 1
ATOM 641 C C . TYR A 1 83 ? -7.315 5.470 14.035 1.00 91.44 83 TYR A C 1
ATOM 643 O O . TYR A 1 83 ? -8.439 5.349 14.519 1.00 91.44 83 TYR A O 1
ATOM 651 N N . ASP A 1 84 ? -6.913 6.619 13.486 1.00 93.69 84 ASP A N 1
ATOM 652 C CA . ASP A 1 84 ? -7.736 7.826 13.451 1.00 93.69 84 ASP A CA 1
ATOM 653 C C . ASP A 1 84 ? -7.993 8.318 12.023 1.00 93.69 84 ASP A C 1
ATOM 655 O O . ASP A 1 84 ? -7.151 8.218 11.125 1.00 93.69 84 ASP A O 1
ATOM 659 N N . SER A 1 85 ? -9.173 8.905 11.819 1.00 94.50 85 SER A N 1
ATOM 660 C CA . SER A 1 85 ? -9.637 9.335 10.498 1.00 94.50 85 SER A CA 1
ATOM 661 C C . SER A 1 85 ? -8.768 10.425 9.871 1.00 94.50 85 SER A C 1
ATOM 663 O O . SER A 1 85 ? -8.677 10.507 8.644 1.00 94.50 85 SER A O 1
ATOM 665 N N . LYS A 1 86 ? -8.103 11.260 10.679 1.00 97.25 86 LYS A N 1
ATOM 666 C CA . LYS A 1 86 ? -7.234 12.335 10.190 1.00 97.25 86 LYS A CA 1
ATOM 667 C C . LYS A 1 86 ? -5.930 11.760 9.638 1.00 97.25 86 LYS A C 1
ATOM 669 O O . LYS A 1 86 ? -5.505 12.168 8.554 1.00 97.25 86 LYS A O 1
ATOM 674 N N . THR A 1 87 ? -5.324 10.804 10.339 1.00 96.81 87 THR A N 1
ATOM 675 C CA . THR A 1 87 ? -4.146 10.063 9.873 1.00 96.81 87 THR A CA 1
ATOM 676 C C . THR A 1 87 ? -4.474 9.270 8.616 1.00 96.81 87 THR A C 1
ATOM 678 O O . THR A 1 87 ? -3.775 9.439 7.613 1.00 96.81 87 THR A O 1
ATOM 681 N N . ALA A 1 88 ? -5.586 8.530 8.616 1.00 96.94 88 ALA A N 1
ATOM 682 C CA . ALA A 1 88 ? -6.047 7.781 7.450 1.00 96.94 88 ALA A CA 1
ATOM 683 C C . ALA A 1 88 ? -6.252 8.696 6.235 1.00 96.94 88 ALA A C 1
ATO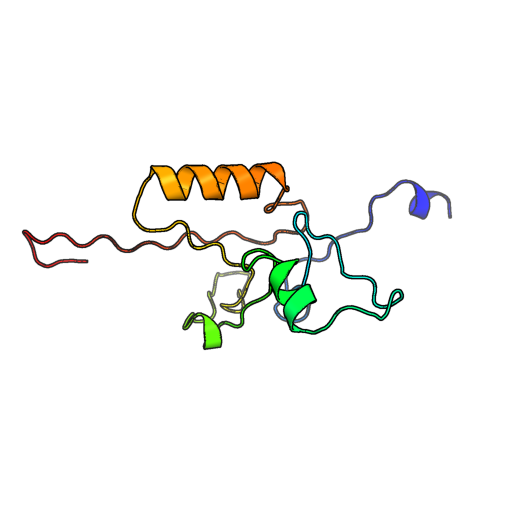M 685 O O . ALA A 1 88 ? -5.731 8.427 5.155 1.00 96.94 88 ALA A O 1
ATOM 686 N N . SER A 1 89 ? -6.929 9.835 6.421 1.00 98.00 89 SER A N 1
ATOM 687 C CA . SER A 1 89 ? -7.159 10.813 5.348 1.00 98.00 89 SER A CA 1
ATOM 688 C C . SER A 1 89 ? -5.854 11.365 4.779 1.00 98.00 89 SER A C 1
ATOM 690 O O . SER A 1 89 ? -5.712 11.483 3.563 1.00 98.00 89 SER A O 1
ATOM 692 N N . ARG A 1 90 ? -4.877 11.682 5.639 1.00 97.69 90 ARG A N 1
ATOM 693 C CA . ARG A 1 90 ? -3.558 12.155 5.198 1.00 97.69 90 ARG A CA 1
ATOM 694 C C . ARG A 1 90 ? -2.846 11.099 4.355 1.00 97.69 90 ARG A C 1
ATOM 696 O O . ARG A 1 90 ? -2.336 11.434 3.293 1.00 97.69 90 ARG A O 1
ATOM 703 N N . ILE A 1 91 ? -2.840 9.847 4.809 1.00 97.69 91 ILE A N 1
ATOM 704 C CA . ILE A 1 91 ? -2.175 8.739 4.112 1.00 97.69 91 ILE A CA 1
ATOM 705 C C . ILE A 1 91 ? -2.851 8.484 2.766 1.00 97.69 91 ILE A C 1
ATOM 707 O O . ILE A 1 91 ? -2.172 8.483 1.744 1.00 97.69 91 ILE A O 1
ATOM 711 N N . ILE A 1 92 ? -4.182 8.379 2.733 1.00 97.94 92 ILE A N 1
ATOM 712 C CA . ILE A 1 92 ? -4.954 8.204 1.493 1.00 97.94 92 ILE A CA 1
ATOM 713 C C . ILE A 1 92 ? -4.672 9.336 0.500 1.00 97.94 92 ILE A C 1
ATOM 715 O O . ILE A 1 92 ? -4.506 9.072 -0.689 1.00 97.94 92 ILE A O 1
ATOM 719 N N . ASN A 1 93 ? -4.593 10.586 0.963 1.00 98.38 93 ASN A N 1
ATOM 720 C CA . ASN A 1 93 ? -4.278 11.716 0.089 1.00 98.38 93 ASN A CA 1
ATOM 721 C C . ASN A 1 93 ? -2.875 11.596 -0.516 1.00 98.38 93 ASN A C 1
ATOM 723 O O . ASN A 1 93 ? -2.733 11.791 -1.719 1.00 98.38 93 ASN A O 1
ATOM 727 N N . THR A 1 94 ? -1.869 11.197 0.268 1.00 97.88 94 THR A N 1
ATOM 728 C CA . THR A 1 94 ? -0.521 10.924 -0.254 1.00 97.88 94 THR A CA 1
ATOM 729 C C . THR A 1 94 ? -0.522 9.770 -1.261 1.00 97.88 94 THR A C 1
ATOM 731 O O . THR A 1 94 ? 0.072 9.885 -2.328 1.00 97.88 94 THR A O 1
ATOM 734 N N . LEU A 1 95 ? -1.220 8.664 -0.980 1.00 98.31 95 LEU A N 1
ATOM 735 C CA . LEU A 1 95 ? -1.316 7.538 -1.919 1.00 98.31 95 LEU A CA 1
ATOM 736 C C . LEU A 1 95 ? -1.968 7.958 -3.245 1.00 98.31 95 LEU A C 1
ATOM 738 O O . LEU A 1 95 ? -1.509 7.552 -4.311 1.00 98.31 95 LEU A O 1
ATOM 742 N N . LYS A 1 96 ? -3.010 8.797 -3.188 1.00 98.25 96 LYS A N 1
ATOM 743 C CA . LYS A 1 96 ? -3.667 9.363 -4.375 1.00 98.25 96 LYS A CA 1
ATOM 744 C C . LYS A 1 96 ? -2.744 10.292 -5.158 1.00 98.25 96 LYS A C 1
ATOM 746 O O . LYS A 1 96 ? -2.663 10.158 -6.373 1.00 98.25 96 LYS A O 1
ATOM 751 N N . GLU A 1 97 ? -2.043 11.199 -4.478 1.00 98.31 97 GLU A N 1
ATOM 752 C CA . GLU A 1 97 ? -1.097 12.144 -5.091 1.00 98.31 97 GLU A CA 1
ATOM 753 C C . GLU A 1 97 ? -0.033 11.421 -5.927 1.00 98.31 97 GLU A C 1
ATOM 755 O O . GLU A 1 97 ? 0.286 11.838 -7.039 1.00 98.31 97 GLU A O 1
ATOM 760 N N . PHE A 1 98 ? 0.457 10.286 -5.427 1.00 98.06 98 PHE A N 1
ATOM 761 C CA . PHE A 1 98 ? 1.467 9.472 -6.096 1.00 98.06 98 PHE A CA 1
ATOM 762 C C . PHE A 1 98 ? 0.898 8.348 -6.973 1.00 98.06 98 PHE A C 1
ATOM 764 O O . PHE A 1 98 ? 1.662 7.484 -7.387 1.00 98.06 98 PHE A O 1
ATOM 771 N N . ASN A 1 99 ? -0.404 8.332 -7.281 1.00 97.88 99 ASN A N 1
ATOM 772 C CA . ASN A 1 99 ? -1.043 7.281 -8.091 1.00 97.88 99 ASN A CA 1
ATOM 773 C C . ASN A 1 99 ? -0.683 5.861 -7.620 1.00 97.88 99 ASN A C 1
ATOM 775 O O . ASN A 1 99 ? -0.286 5.004 -8.409 1.00 97.88 99 ASN A O 1
ATOM 779 N N . TRP A 1 100 ? -0.778 5.619 -6.310 1.00 97.94 100 TRP A N 1
ATOM 780 C CA . TRP A 1 100 ? -0.489 4.305 -5.737 1.00 97.94 100 TRP A CA 1
ATOM 781 C C . TRP A 1 100 ? -1.370 3.215 -6.360 1.00 97.94 100 TRP A C 1
ATOM 783 O O . TRP A 1 100 ? -0.898 2.124 -6.636 1.00 97.94 100 TRP A O 1
ATOM 793 N N . ILE A 1 101 ? -2.620 3.538 -6.688 1.00 97.81 101 ILE A N 1
ATOM 794 C CA . ILE A 1 101 ? -3.447 2.698 -7.558 1.00 97.81 101 ILE A CA 1
ATOM 795 C C . ILE A 1 101 ? -3.248 3.182 -8.993 1.00 97.81 101 ILE A C 1
ATOM 797 O O . ILE A 1 101 ? -3.561 4.334 -9.303 1.00 97.81 101 ILE A O 1
ATOM 801 N N . ASP A 1 102 ? -2.744 2.310 -9.861 1.00 95.19 102 ASP A N 1
ATOM 802 C CA . ASP A 1 102 ? -2.507 2.605 -11.271 1.00 95.19 102 ASP A CA 1
ATOM 803 C C . ASP A 1 102 ? -3.063 1.496 -12.182 1.00 95.19 102 ASP A C 1
ATOM 805 O O . ASP A 1 102 ? -3.706 0.543 -11.743 1.00 95.19 102 ASP A O 1
ATOM 809 N N . ARG A 1 103 ? -2.822 1.611 -13.491 1.00 93.00 103 ARG A N 1
ATOM 810 C CA . ARG A 1 103 ? -3.288 0.627 -14.485 1.00 93.00 103 ARG A CA 1
ATOM 811 C C . ARG A 1 103 ? -2.717 -0.789 -14.309 1.00 93.00 103 ARG A C 1
ATOM 813 O O . ARG A 1 103 ? -3.179 -1.690 -14.999 1.00 93.00 103 ARG A O 1
ATOM 820 N N . LYS A 1 104 ? -1.674 -0.975 -13.493 1.00 93.81 104 LYS A N 1
ATOM 821 C CA . LYS A 1 104 ? -1.051 -2.275 -13.206 1.00 93.81 104 LYS A CA 1
ATOM 822 C C . LYS A 1 104 ? -1.607 -2.910 -11.931 1.00 93.81 104 LYS A C 1
ATOM 824 O O . LYS A 1 104 ? -1.293 -4.064 -11.654 1.00 93.81 104 LYS A O 1
ATOM 829 N N . THR A 1 105 ? -2.411 -2.187 -11.152 1.00 95.62 105 THR A N 1
ATOM 830 C CA . THR A 1 105 ? -3.053 -2.722 -9.951 1.00 95.62 105 THR A CA 1
ATOM 831 C C . THR A 1 105 ? -4.098 -3.773 -10.335 1.00 95.62 105 THR A C 1
ATOM 833 O O . THR A 1 105 ? -5.116 -3.452 -10.940 1.00 95.62 105 THR A O 1
ATOM 836 N N . ALA A 1 106 ? -3.851 -5.032 -9.967 1.00 93.88 106 ALA A N 1
ATOM 837 C CA . ALA A 1 106 ? -4.754 -6.149 -10.262 1.00 93.88 106 ALA A CA 1
ATOM 838 C C . ALA A 1 106 ? -5.941 -6.263 -9.288 1.00 93.88 106 ALA A C 1
ATOM 840 O O . ALA A 1 106 ? -6.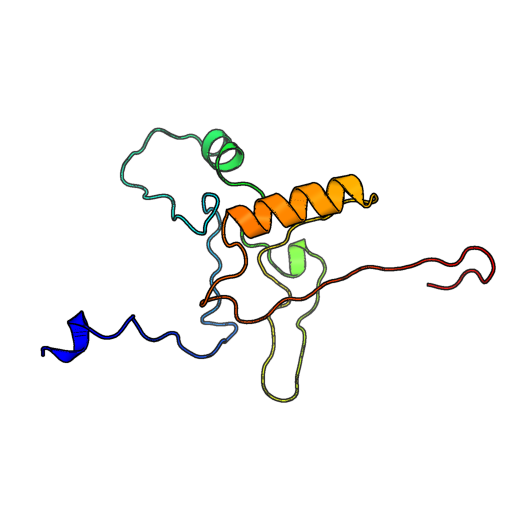990 -6.792 -9.644 1.00 93.88 106 ALA A O 1
ATOM 841 N N . GLY A 1 107 ? -5.777 -5.794 -8.052 1.00 92.50 107 GLY A N 1
ATOM 842 C CA . GLY A 1 107 ? -6.794 -5.874 -7.011 1.00 92.50 107 GLY A CA 1
ATOM 843 C C . GLY A 1 107 ? -6.428 -5.003 -5.816 1.00 92.50 107 GLY A C 1
ATOM 844 O O . GLY A 1 107 ? -5.259 -4.678 -5.611 1.00 92.50 107 GLY A O 1
ATOM 845 N N . ILE A 1 108 ? -7.442 -4.604 -5.050 1.00 94.88 108 ILE A N 1
ATOM 846 C CA . ILE A 1 108 ? -7.290 -3.825 -3.820 1.00 94.88 108 ILE A CA 1
ATOM 847 C C . ILE A 1 108 ? -8.099 -4.526 -2.740 1.00 94.88 108 ILE A C 1
ATOM 849 O O . ILE A 1 108 ? -9.292 -4.768 -2.920 1.00 94.88 108 ILE A O 1
ATOM 853 N N . LEU A 1 109 ? -7.451 -4.802 -1.616 1.00 94.31 109 LEU A N 1
ATOM 854 C CA . LEU A 1 109 ? -8.089 -5.315 -0.415 1.00 94.31 109 LEU A CA 1
ATOM 855 C C . LEU A 1 109 ? -8.011 -4.244 0.673 1.00 94.31 109 LEU A C 1
ATOM 857 O O . LEU A 1 109 ? -6.968 -3.620 0.866 1.00 94.31 109 LEU A O 1
ATOM 861 N N . VAL A 1 110 ? -9.132 -4.005 1.349 1.00 94.38 110 VAL A N 1
ATOM 862 C CA . VAL A 1 110 ? -9.224 -3.067 2.471 1.00 94.38 110 VAL A CA 1
ATOM 863 C C . VAL A 1 110 ? -9.681 -3.863 3.682 1.00 94.38 110 VAL A C 1
ATOM 865 O O . VAL A 1 110 ? -10.812 -4.340 3.709 1.00 94.38 110 VAL A O 1
ATOM 868 N N . GLU A 1 111 ? -8.799 -4.007 4.665 1.00 92.12 111 GLU A N 1
ATOM 869 C CA . GLU A 1 111 ? -9.046 -4.807 5.863 1.00 92.12 111 GLU A CA 1
ATOM 870 C C . GLU A 1 111 ? -9.142 -3.910 7.098 1.00 92.12 111 GLU A C 1
ATOM 872 O O . GLU A 1 111 ? -8.292 -3.051 7.332 1.00 92.12 111 GLU A O 1
ATOM 877 N N . PHE A 1 112 ? -10.189 -4.112 7.893 1.00 89.69 112 PHE A N 1
ATOM 878 C CA . PHE A 1 112 ? -10.345 -3.523 9.219 1.00 89.69 112 PHE A CA 1
ATOM 879 C C . PHE A 1 112 ? -11.225 -4.436 10.075 1.00 89.69 112 PHE A C 1
ATOM 881 O O . PHE A 1 112 ? -12.123 -5.101 9.562 1.00 89.69 112 PHE A O 1
ATOM 888 N N . ALA A 1 113 ? -10.977 -4.448 11.382 1.00 90.00 113 ALA A N 1
ATOM 889 C CA . ALA A 1 113 ? -11.809 -5.135 12.363 1.00 90.00 113 ALA A CA 1
ATOM 890 C C . ALA A 1 113 ? -12.472 -4.097 13.271 1.00 90.00 113 ALA A C 1
ATOM 892 O O . ALA A 1 113 ? -11.832 -3.127 13.685 1.00 90.00 113 ALA A O 1
ATOM 893 N N . LEU A 1 114 ? -13.752 -4.292 13.577 1.00 89.94 114 LEU A N 1
ATOM 894 C CA . LEU A 1 114 ? -14.507 -3.443 14.493 1.00 89.94 114 LEU A CA 1
ATOM 895 C C . LEU A 1 114 ? -14.836 -4.268 15.727 1.00 89.94 114 LEU A C 1
ATOM 897 O O . LEU A 1 114 ? -15.379 -5.349 15.603 1.00 89.94 114 LEU A O 1
ATOM 901 N N . PHE A 1 115 ? -14.514 -3.763 16.913 1.00 92.38 115 PHE A N 1
ATOM 902 C CA . PHE A 1 115 ? -14.896 -4.414 18.161 1.00 92.38 115 PHE A CA 1
ATOM 903 C C . PHE A 1 115 ? -16.039 -3.641 18.809 1.00 92.38 115 PHE A C 1
ATOM 905 O O . PHE A 1 115 ? -15.925 -2.427 19.000 1.00 92.38 115 PHE A O 1
ATOM 912 N N . ASP A 1 116 ? -17.113 -4.339 19.168 1.00 94.44 116 ASP A N 1
ATOM 913 C CA . ASP A 1 116 ? -18.209 -3.813 19.974 1.00 94.44 116 ASP A CA 1
ATOM 914 C C . ASP A 1 116 ? -18.037 -4.241 21.444 1.00 94.44 116 ASP A C 1
ATOM 916 O O . ASP A 1 116 ? -18.311 -5.393 21.798 1.00 94.44 116 ASP A O 1
ATOM 920 N N . PRO A 1 117 ? -17.644 -3.318 22.345 1.00 94.31 117 PRO A N 1
ATOM 921 C CA . PRO A 1 117 ? -17.465 -3.635 23.758 1.00 94.31 117 PRO A CA 1
ATOM 922 C C . PRO A 1 117 ? -18.763 -4.026 24.466 1.00 94.31 117 PRO A C 1
ATOM 924 O O . PRO A 1 117 ? -18.711 -4.716 25.482 1.00 94.31 117 PRO A O 1
ATOM 927 N N . SER A 1 118 ? -19.920 -3.574 23.970 1.00 96.19 118 SER A N 1
ATOM 928 C CA . SER A 1 118 ? -21.209 -3.816 24.627 1.00 96.19 118 SER A CA 1
ATOM 929 C C . SER A 1 118 ? -21.662 -5.269 24.489 1.00 96.19 118 SER A C 1
ATOM 931 O O . SER A 1 118 ? -22.240 -5.827 25.421 1.00 96.19 118 SER A O 1
ATOM 933 N N . SER A 1 119 ? -21.340 -5.893 23.357 1.00 95.62 119 SER A N 1
ATOM 934 C CA . SER A 1 119 ? -21.636 -7.294 23.060 1.00 95.62 119 SER A CA 1
ATOM 935 C C . SER A 1 119 ? -20.412 -8.212 23.161 1.00 95.62 119 SER A C 1
ATOM 937 O O . SER A 1 119 ? -20.570 -9.430 23.158 1.00 95.62 119 SER A O 1
ATOM 939 N N . SER A 1 120 ? -19.205 -7.648 23.303 1.00 93.38 120 SER A N 1
ATOM 940 C CA . SER A 1 120 ? -17.925 -8.373 23.236 1.00 93.38 120 SER A CA 1
ATOM 941 C C . SER A 1 120 ? -17.737 -9.142 21.922 1.00 93.38 120 SER A C 1
ATOM 943 O O . SER A 1 120 ? -17.134 -10.216 21.907 1.00 93.38 120 SER A O 1
ATOM 945 N N . LEU A 1 121 ? -18.261 -8.593 20.824 1.00 92.50 121 LEU A N 1
ATOM 946 C CA . LEU A 1 121 ? -1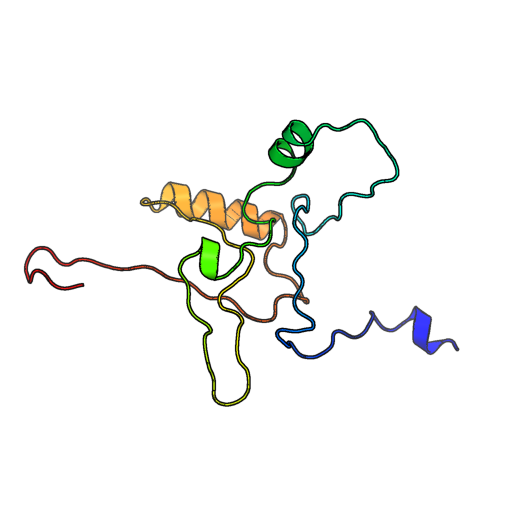8.159 -9.157 19.479 1.00 92.50 121 LEU A CA 1
ATOM 947 C C . LEU A 1 121 ? -17.165 -8.365 18.621 1.00 92.50 121 LEU A C 1
ATOM 949 O O . LEU A 1 121 ? -17.014 -7.153 18.787 1.00 92.50 121 LEU A O 1
ATOM 953 N N . PHE A 1 122 ? -16.507 -9.080 17.709 1.00 86.94 122 PHE A N 1
ATOM 954 C CA . PHE A 1 122 ? -15.753 -8.535 16.578 1.00 86.94 122 PHE A CA 1
ATOM 955 C C . PHE A 1 122 ? -16.569 -8.676 15.288 1.00 86.94 122 PHE A C 1
ATOM 957 O O . PHE A 1 122 ? -17.409 -9.607 15.243 1.00 86.94 122 PHE A O 1
#

Secondary structure (DSSP, 8-state):
-GGGGTSPPPPPPP-TTT----S-EETTTEE--TTS----HHHHHHHS-GGGSEE-HHHHTPPPEE-SS-EE-S-EE-----SSHHHHHHHHHHHHHTTSS-TT-----------BTTTTB-

pLDDT: mean 89.1, std 11.63, range [51.41, 98.38]

InterPro domains:
  IPR046791 Polycystin domain [PF20519] (9-122)
  IPR051223 Polycystin [PTHR10877] (10-122)

Radius of gyration: 17.98 Å; Cα contacts (8 Å, |Δi|>4): 119; chains: 1; bounding box: 48×31×62 Å

Sequence (122 aa):
PLLSRTLPGCLPDYSISSEDRSPYSLPGWIPILNNSSNHTKQEISHMCPIPWRYQTGDKLQSMELFTSEISYSGGGFVADLGYDSKTASRIINTLKEFNWIDRKTAGILVEFALFDPSSSLF

Nearest PDB structures (foldseek):
  7d7f-assembly1_C  TM=8.735E-01  e=1.184E-03  Mus musculus
  7d7f-assembly1_A  TM=7.611E-01  e=3.291E-04  Mus musculus
  7d7f-assembly1_D  TM=8.625E-01  e=3.039E-03  Mus musculus
  6t9o-assembly1_A  TM=8.021E-01  e=3.720E-03  Homo sapiens
  5z1w-assembly1_B  TM=8.843E-01  e=9.552E-03  Mus musculus

Solvent-accessible surface area (backbone atoms only — not comparable to full-atom values): 7918 Å² total; per-residue (Å²): 121,80,66,73,81,73,50,79,83,84,79,76,82,87,41,71,89,71,57,87,67,56,66,58,13,31,83,54,78,40,71,74,70,80,88,69,84,80,75,51,74,65,52,52,56,69,61,24,53,65,52,41,21,45,39,52,12,80,80,69,74,38,65,65,48,76,57,100,86,52,59,44,69,33,44,46,64,53,74,86,43,74,96,44,71,66,54,26,50,54,50,53,49,52,40,58,76,33,47,68,75,48,97,81,60,84,77,87,85,87,89,85,88,62,75,41,82,91,78,74,43,109

Organism: Nematostella vectensis (NCBI:txid45351)

Mean predicted aligned error: 6.51 Å